Protein AF-A0A920T950-F1 (afdb_monomer)

Structure (mmCIF, N/CA/C/O backbone):
data_AF-A0A920T950-F1
#
_en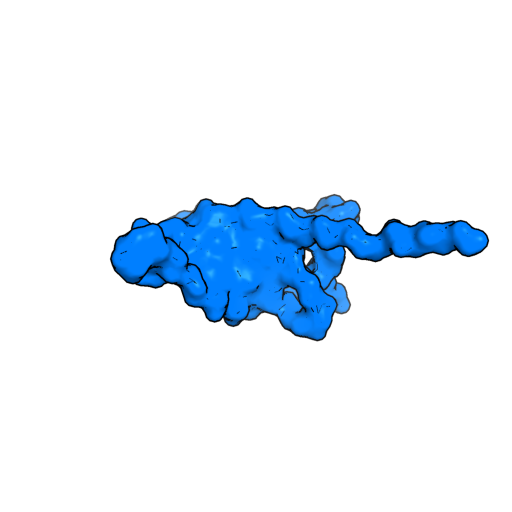try.id   AF-A0A920T950-F1
#
loop_
_atom_site.group_PDB
_atom_site.id
_atom_site.type_symbol
_atom_site.label_atom_id
_atom_site.label_alt_id
_atom_site.label_comp_id
_atom_site.label_asym_id
_atom_site.label_entity_id
_atom_site.label_seq_id
_atom_site.pdbx_PDB_ins_code
_atom_site.Cartn_x
_atom_site.Cartn_y
_atom_site.Cartn_z
_atom_site.occupancy
_atom_site.B_iso_or_equiv
_atom_site.auth_seq_id
_atom_site.auth_comp_id
_atom_site.auth_asym_id
_atom_site.auth_atom_id
_atom_site.pdbx_PDB_model_num
ATOM 1 N N . MET A 1 1 ? -1.998 33.970 -24.505 1.00 36.12 1 MET A N 1
ATOM 2 C CA . MET A 1 1 ? -1.771 33.306 -23.203 1.00 36.12 1 MET A CA 1
ATOM 3 C C . MET A 1 1 ? -2.446 31.945 -23.268 1.00 36.12 1 MET A C 1
ATOM 5 O O . MET A 1 1 ? -3.660 31.910 -23.395 1.00 36.12 1 MET A O 1
ATOM 9 N N . ALA A 1 2 ? -1.688 30.849 -23.302 1.00 39.00 2 ALA A N 1
ATOM 10 C CA . ALA A 1 2 ? -2.241 29.494 -23.290 1.00 39.00 2 ALA A CA 1
ATOM 11 C C . ALA A 1 2 ? -2.036 28.911 -21.887 1.00 39.00 2 ALA A C 1
ATOM 13 O O . ALA A 1 2 ? -0.910 28.892 -21.393 1.00 39.00 2 ALA A O 1
ATOM 14 N N . GLY A 1 3 ? -3.122 28.507 -21.227 1.00 38.97 3 GLY A N 1
ATOM 15 C CA . GLY A 1 3 ? -3.077 27.926 -19.887 1.00 38.97 3 GLY A CA 1
ATOM 16 C C . GLY A 1 3 ? -2.336 26.589 -19.888 1.00 38.97 3 GLY A C 1
ATOM 17 O O . GLY A 1 3 ? -2.634 25.700 -20.684 1.00 38.97 3 GLY A O 1
ATOM 18 N N . HIS A 1 4 ? -1.356 26.448 -19.000 1.00 44.50 4 HIS A N 1
ATOM 19 C CA . HIS A 1 4 ? -0.710 25.173 -18.716 1.00 44.50 4 HIS A CA 1
ATOM 20 C C . HIS A 1 4 ? -1.604 24.328 -17.803 1.00 44.50 4 HIS A C 1
ATOM 22 O O . HIS A 1 4 ? -1.715 24.598 -16.612 1.00 44.50 4 HIS A O 1
ATOM 28 N N . TRP A 1 5 ? -2.189 23.263 -18.349 1.00 44.66 5 TRP A N 1
ATOM 29 C CA . TRP A 1 5 ? -2.826 22.192 -17.580 1.00 44.66 5 TRP A CA 1
ATOM 30 C C . TRP A 1 5 ? -1.882 20.985 -17.566 1.00 44.66 5 TRP A C 1
ATOM 32 O O . TRP A 1 5 ? -1.917 20.160 -18.475 1.00 44.66 5 TRP A O 1
ATOM 42 N N . ARG A 1 6 ? -0.965 20.905 -16.591 1.00 52.62 6 ARG A N 1
ATOM 43 C CA . ARG A 1 6 ? 0.038 19.817 -16.534 1.00 52.62 6 ARG A CA 1
ATOM 44 C C . ARG A 1 6 ? 0.130 19.049 -15.218 1.00 52.62 6 ARG A C 1
ATOM 46 O O . ARG A 1 6 ? 1.104 18.338 -15.003 1.00 52.62 6 ARG A O 1
ATOM 53 N N . HIS A 1 7 ? -0.896 19.099 -14.376 1.00 49.88 7 HIS A N 1
ATOM 54 C CA . HIS A 1 7 ? -0.907 18.318 -13.139 1.00 49.88 7 HIS A CA 1
ATOM 55 C C . HIS A 1 7 ? -2.143 17.430 -13.070 1.00 49.88 7 HIS A C 1
ATOM 57 O O . HIS A 1 7 ? -3.131 17.764 -12.428 1.00 49.88 7 HIS A O 1
ATOM 63 N N . VAL A 1 8 ? -2.083 16.286 -13.753 1.00 56.06 8 VAL A N 1
ATOM 64 C CA . VAL A 1 8 ? -3.024 15.190 -13.509 1.00 56.06 8 VAL A CA 1
ATOM 65 C C . VAL A 1 8 ? -2.401 14.328 -12.416 1.00 56.06 8 VAL A C 1
ATOM 67 O O . VAL A 1 8 ? -1.488 13.547 -12.678 1.00 56.06 8 VAL A O 1
ATOM 70 N N . GLY A 1 9 ? -2.826 14.532 -11.170 1.00 60.78 9 GLY A N 1
ATOM 71 C CA . GLY A 1 9 ? -2.541 13.584 -10.099 1.00 60.78 9 GLY A CA 1
ATOM 72 C C . GLY A 1 9 ? -3.348 12.315 -10.350 1.00 60.78 9 GLY A C 1
ATOM 73 O O . GLY A 1 9 ? -4.543 12.389 -10.630 1.00 60.78 9 GLY A O 1
ATOM 74 N N . ARG A 1 10 ? -2.702 11.153 -10.295 1.00 71.19 10 ARG A N 1
ATOM 75 C CA . ARG A 1 10 ? -3.384 9.858 -10.264 1.00 71.19 10 ARG A CA 1
ATOM 76 C C . ARG A 1 10 ? -3.079 9.236 -8.919 1.00 71.19 10 ARG A C 1
ATOM 78 O O . ARG A 1 10 ? -1.919 9.210 -8.521 1.00 71.19 10 ARG A O 1
ATOM 85 N N . THR A 1 11 ? -4.118 8.760 -8.250 1.00 76.38 11 THR A N 1
ATOM 86 C CA . THR A 1 11 ? -3.998 7.977 -7.027 1.00 76.38 11 THR A CA 1
ATOM 87 C C . THR A 1 11 ? -4.938 6.793 -7.137 1.00 76.38 11 THR A C 1
ATOM 89 O O . THR A 1 11 ? -6.098 6.946 -7.516 1.00 76.38 11 THR A O 1
ATOM 92 N N . LYS A 1 12 ? -4.426 5.619 -6.807 1.00 82.88 12 LYS A N 1
ATOM 93 C CA . LYS A 1 12 ? -5.177 4.416 -6.535 1.00 82.88 12 LYS A CA 1
ATOM 94 C C . LYS A 1 12 ? -5.173 4.171 -5.036 1.00 82.88 12 LYS A C 1
ATOM 96 O O . LYS A 1 12 ? -4.131 4.247 -4.383 1.00 82.88 12 LYS A O 1
ATOM 101 N N . ILE A 1 13 ? -6.362 3.862 -4.544 1.00 87.50 13 ILE A N 1
ATOM 102 C CA . ILE A 1 13 ? -6.631 3.472 -3.171 1.00 87.50 13 ILE A CA 1
ATOM 103 C C . ILE A 1 13 ? -6.907 1.971 -3.176 1.00 87.50 13 ILE A C 1
ATOM 105 O O . ILE A 1 13 ? -7.701 1.501 -3.991 1.00 87.50 13 ILE A O 1
ATOM 109 N N . VAL A 1 14 ? -6.254 1.240 -2.280 1.00 90.8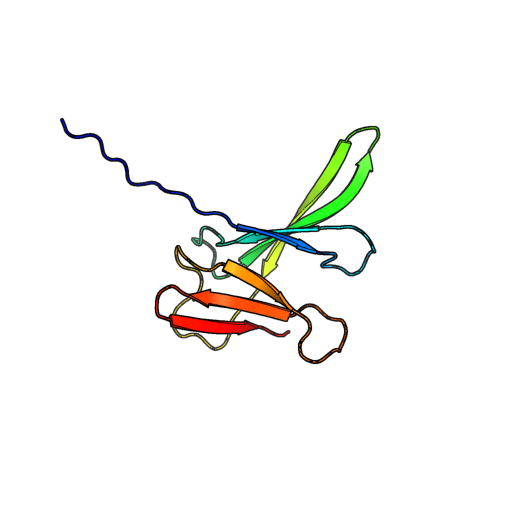8 14 VAL A N 1
ATOM 110 C CA . VAL A 1 14 ? -6.574 -0.156 -1.967 1.00 90.88 14 VAL A CA 1
ATOM 111 C C . VAL A 1 14 ? -6.905 -0.256 -0.486 1.00 90.88 14 VAL A C 1
ATOM 113 O O . VAL A 1 14 ? -6.325 0.464 0.323 1.00 90.88 14 VAL A O 1
ATOM 116 N N . VAL A 1 15 ? -7.862 -1.117 -0.154 1.00 93.62 15 VAL A N 1
ATOM 117 C CA . VAL A 1 15 ? -8.291 -1.382 1.219 1.00 93.62 15 VAL A CA 1
ATOM 118 C C . VAL A 1 15 ? -7.973 -2.837 1.538 1.00 93.62 15 VAL A C 1
ATOM 120 O O . VAL A 1 15 ? -8.451 -3.729 0.839 1.00 93.62 15 VAL A O 1
ATOM 123 N N . CYS A 1 16 ? -7.161 -3.067 2.564 1.00 92.31 16 CYS A N 1
ATOM 124 C CA . CYS A 1 16 ? -6.780 -4.393 3.055 1.00 92.31 16 CYS A CA 1
ATOM 125 C C . CYS A 1 16 ? -6.409 -4.299 4.538 1.00 92.31 16 CYS A C 1
ATOM 127 O O . CYS A 1 16 ? -6.073 -3.220 5.006 1.00 92.31 16 CYS A O 1
ATOM 129 N N . ASP A 1 17 ? -6.461 -5.406 5.269 1.00 93.75 17 ASP A N 1
ATOM 130 C CA . ASP A 1 17 ? -5.981 -5.493 6.656 1.00 93.75 17 ASP A CA 1
ATOM 131 C C . ASP A 1 17 ? -4.463 -5.714 6.645 1.00 93.75 17 ASP A C 1
ATOM 133 O O . ASP A 1 17 ? -4.011 -6.856 6.631 1.00 93.75 17 ASP A O 1
ATOM 137 N N . TRP A 1 18 ? -3.684 -4.636 6.486 1.00 90.00 18 TRP A N 1
ATOM 138 C CA . TRP A 1 18 ? -2.259 -4.711 6.141 1.00 90.00 18 TRP A CA 1
ATOM 139 C C . TRP A 1 18 ? -1.393 -5.199 7.302 1.00 90.00 18 TRP A C 1
ATOM 141 O O . TRP A 1 18 ? -0.368 -5.840 7.080 1.00 90.00 18 TRP A O 1
ATOM 151 N N . ASP A 1 19 ? -1.752 -4.864 8.536 1.00 91.25 19 ASP A N 1
ATOM 152 C CA . ASP A 1 19 ? -1.016 -5.310 9.720 1.00 91.25 19 ASP A CA 1
ATOM 153 C C . ASP A 1 19 ? -1.635 -6.538 10.406 1.00 91.25 19 ASP A C 1
ATOM 155 O O . ASP A 1 19 ? -1.107 -6.989 11.426 1.00 91.25 19 ASP A O 1
ATOM 159 N N . HIS A 1 20 ? -2.667 -7.130 9.794 1.00 93.25 20 HIS A N 1
ATOM 160 C CA . HIS A 1 20 ? -3.386 -8.310 10.279 1.00 93.25 20 HIS A CA 1
ATOM 161 C C . HIS A 1 20 ? -4.004 -8.107 11.669 1.00 93.25 20 HIS A C 1
ATOM 163 O O . HIS A 1 20 ? -4.100 -9.049 12.465 1.00 93.25 20 HIS A O 1
ATOM 169 N N . ASP A 1 21 ? -4.419 -6.880 11.983 1.00 94.62 21 ASP A N 1
ATOM 170 C CA . ASP A 1 21 ? -5.056 -6.545 13.254 1.00 94.62 21 ASP A CA 1
ATOM 171 C C . ASP A 1 21 ? -6.591 -6.704 13.229 1.00 94.62 21 ASP A C 1
ATOM 173 O O . ASP A 1 21 ? -7.267 -6.511 14.249 1.00 94.62 21 ASP A O 1
ATOM 177 N N . GLY A 1 22 ? -7.144 -7.111 12.082 1.00 95.56 22 GLY A N 1
ATOM 178 C CA . GLY A 1 22 ? -8.571 -7.305 11.854 1.00 95.56 22 GLY A CA 1
ATOM 179 C C . GLY A 1 22 ? -9.305 -6.036 11.419 1.00 95.56 22 GLY A C 1
ATOM 180 O O . GLY A 1 22 ? -10.537 -6.060 11.298 1.00 95.56 22 GLY A O 1
ATOM 181 N N . ARG A 1 23 ? -8.601 -4.920 11.194 1.00 95.75 23 ARG A N 1
ATOM 182 C CA . ARG A 1 23 ? -9.176 -3.653 10.729 1.00 95.75 23 ARG A CA 1
ATOM 183 C C . ARG A 1 23 ? -8.733 -3.355 9.304 1.00 95.75 23 ARG A C 1
ATOM 185 O O . ARG A 1 23 ? -7.628 -3.629 8.875 1.00 95.75 23 ARG A O 1
ATOM 192 N N . ALA A 1 24 ? -9.642 -2.765 8.534 1.00 95.25 24 ALA A N 1
ATOM 193 C CA . ALA A 1 24 ? -9.355 -2.403 7.154 1.00 95.25 24 ALA A CA 1
ATOM 194 C C . ALA A 1 24 ? -8.491 -1.133 7.094 1.00 95.25 24 ALA A C 1
ATOM 196 O O . ALA A 1 24 ? -8.977 -0.054 7.448 1.00 95.25 24 ALA A O 1
ATOM 197 N N . ASP A 1 25 ? -7.262 -1.263 6.602 1.00 94.12 25 ASP A N 1
ATOM 198 C CA . ASP A 1 25 ? -6.319 -0.175 6.341 1.00 94.12 25 ASP A CA 1
ATOM 199 C C . ASP A 1 25 ? -6.460 0.377 4.923 1.00 94.12 25 ASP A C 1
ATOM 201 O O . ASP A 1 25 ? -7.179 -0.163 4.078 1.00 94.12 25 ASP A O 1
ATOM 205 N N . VAL A 1 26 ? -5.754 1.475 4.644 1.00 91.69 26 VAL A N 1
ATOM 206 C CA . VAL A 1 26 ? -5.750 2.112 3.324 1.00 91.69 26 VAL A CA 1
ATOM 207 C C . VAL A 1 26 ? -4.337 2.248 2.767 1.00 91.69 26 VAL A C 1
ATOM 209 O O . VAL A 1 26 ? -3.461 2.855 3.378 1.00 91.69 26 VAL A O 1
ATOM 212 N N . LEU A 1 27 ? -4.147 1.761 1.544 1.00 87.75 27 LEU A N 1
ATOM 213 C CA . LEU A 1 27 ? -2.925 1.873 0.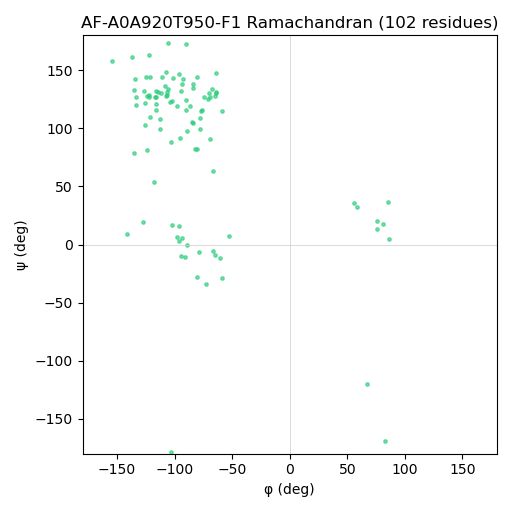761 1.00 87.75 27 LEU A CA 1
ATOM 214 C C . LEU A 1 27 ? -3.098 2.869 -0.395 1.00 87.75 27 LEU A C 1
ATOM 216 O O . LEU A 1 27 ? -4.015 2.724 -1.201 1.00 87.75 27 LEU A O 1
ATOM 220 N N . CYS A 1 28 ? -2.194 3.846 -0.529 1.00 83.12 28 CYS A N 1
ATOM 221 C CA . CYS A 1 28 ? -2.300 4.920 -1.532 1.00 83.12 28 CYS A CA 1
ATOM 222 C C . CYS A 1 28 ? -1.103 4.972 -2.494 1.00 83.12 28 CYS A C 1
ATOM 224 O O . CYS A 1 28 ? -0.006 5.376 -2.107 1.00 83.12 28 CYS A O 1
ATOM 226 N N . SER A 1 29 ? -1.298 4.602 -3.762 1.00 78.25 29 SER A N 1
ATOM 227 C CA . SER A 1 29 ? -0.264 4.575 -4.821 1.00 78.25 29 SER A CA 1
ATOM 228 C C . SER A 1 29 ? -0.644 5.462 -6.021 1.00 78.25 29 SER A C 1
ATOM 230 O O . SER A 1 29 ? -1.809 5.818 -6.138 1.00 78.25 29 SER A O 1
ATOM 232 N N . PRO A 1 30 ? 0.273 5.845 -6.926 1.00 67.06 30 PRO A N 1
ATOM 233 C CA . PRO A 1 30 ? 1.713 5.855 -6.731 1.00 67.06 30 PRO A CA 1
ATOM 234 C C . PRO A 1 30 ? 2.098 6.851 -5.626 1.00 67.06 30 PRO A C 1
ATOM 236 O O . PRO A 1 30 ? 1.467 7.904 -5.486 1.00 67.06 30 PRO A O 1
ATOM 239 N N . PRO A 1 31 ? 3.163 6.581 -4.860 1.00 60.69 31 PRO A N 1
ATOM 240 C CA . PRO A 1 31 ? 3.765 7.617 -4.043 1.00 60.69 31 PRO A CA 1
ATOM 241 C C . PRO A 1 31 ? 4.327 8.695 -4.975 1.00 60.69 31 PRO A C 1
ATOM 243 O O . PRO A 1 31 ? 5.048 8.397 -5.929 1.00 60.69 31 PRO A O 1
ATOM 246 N N . ILE A 1 32 ? 4.005 9.965 -4.721 1.00 53.03 32 ILE A N 1
ATOM 247 C CA . ILE A 1 32 ? 4.624 11.084 -5.441 1.00 53.03 32 ILE A CA 1
ATOM 248 C C . ILE A 1 32 ? 6.092 11.144 -4.992 1.00 53.03 32 ILE A C 1
ATOM 250 O O . ILE A 1 32 ? 6.438 11.741 -3.972 1.00 53.03 32 ILE A O 1
ATOM 254 N N . ALA A 1 33 ? 6.962 10.439 -5.712 1.00 49.31 33 ALA A N 1
ATOM 255 C CA . ALA A 1 33 ? 8.339 10.224 -5.310 1.00 49.31 33 ALA A CA 1
ATOM 256 C C . ALA A 1 33 ? 9.206 11.464 -5.582 1.00 49.31 33 ALA A C 1
ATOM 258 O O . ALA A 1 33 ? 9.735 11.660 -6.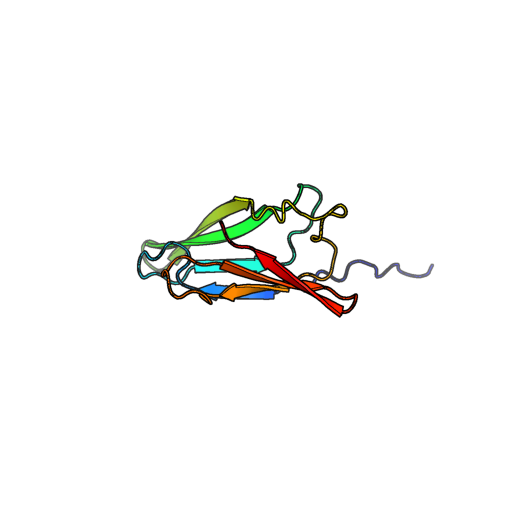672 1.00 49.31 33 ALA A O 1
ATOM 259 N N . LYS A 1 34 ? 9.436 12.258 -4.533 1.00 50.47 34 LYS A N 1
ATOM 260 C CA . LYS A 1 34 ? 10.798 12.745 -4.246 1.00 50.47 34 LYS A CA 1
ATOM 261 C C . LYS A 1 34 ? 11.566 11.808 -3.295 1.00 50.47 34 LYS A C 1
ATOM 263 O O . LYS A 1 34 ? 12.775 11.944 -3.174 1.00 50.47 34 LYS A O 1
ATOM 268 N N . ASN A 1 35 ? 10.897 10.825 -2.673 1.00 47.69 35 ASN A N 1
ATOM 269 C CA . ASN A 1 35 ? 11.409 10.104 -1.498 1.00 47.69 35 ASN A CA 1
ATOM 270 C C . ASN A 1 35 ? 11.616 8.588 -1.715 1.00 47.69 35 ASN A C 1
ATOM 272 O O . ASN A 1 35 ? 11.105 7.781 -0.944 1.00 47.69 35 ASN A O 1
ATOM 276 N N . GLY A 1 36 ? 12.359 8.179 -2.747 1.00 54.91 36 GLY A N 1
ATOM 277 C CA . GLY A 1 36 ? 13.104 6.904 -2.721 1.00 54.91 36 GLY A CA 1
ATOM 278 C C . GLY A 1 36 ? 12.335 5.596 -2.446 1.00 54.91 36 GLY A C 1
ATOM 279 O O . GLY A 1 36 ? 12.888 4.721 -1.788 1.00 54.91 36 GLY A O 1
ATOM 280 N N . GLY A 1 37 ? 11.094 5.447 -2.926 1.00 59.31 37 GLY A N 1
ATOM 281 C CA . GLY A 1 37 ? 10.368 4.166 -2.880 1.00 59.31 37 GLY A CA 1
ATOM 282 C C . GLY A 1 37 ? 9.610 3.849 -1.592 1.00 59.31 37 GLY A C 1
ATOM 283 O O . GLY A 1 37 ? 9.557 2.706 -1.155 1.00 59.31 37 GLY A O 1
ATOM 284 N N . HIS A 1 38 ? 9.014 4.857 -0.963 1.00 65.25 38 HIS A N 1
ATOM 285 C CA . HIS A 1 38 ? 8.065 4.631 0.129 1.00 65.25 38 HIS A CA 1
ATOM 286 C C . HIS A 1 38 ? 6.649 4.561 -0.406 1.00 65.25 38 HIS A C 1
ATOM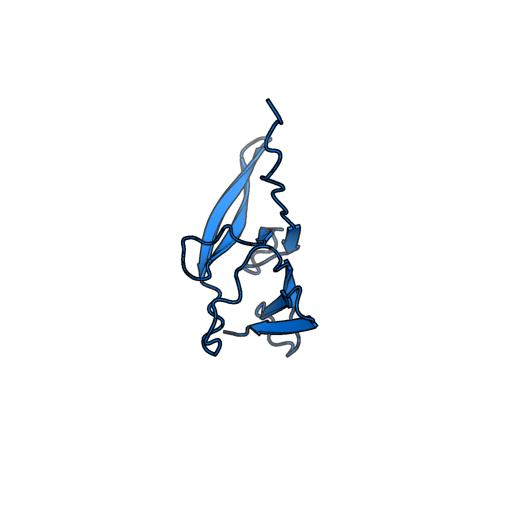 288 O O . HIS A 1 38 ? 6.289 5.347 -1.273 1.00 65.25 38 HIS A O 1
ATOM 294 N N . GLN A 1 39 ? 5.845 3.684 0.171 1.00 74.50 39 GLN A N 1
ATOM 295 C CA . GLN A 1 39 ? 4.427 3.555 -0.091 1.00 74.50 39 GLN A CA 1
ATOM 296 C C . GLN A 1 39 ? 3.661 4.085 1.132 1.00 74.50 39 GLN A C 1
ATOM 298 O O . GLN A 1 39 ? 4.053 3.840 2.277 1.00 74.50 39 GLN A O 1
ATOM 303 N N . PHE A 1 40 ? 2.601 4.865 0.900 1.00 76.25 40 PHE A N 1
ATOM 304 C CA . PHE A 1 40 ? 1.800 5.423 1.989 1.00 76.25 40 PHE A CA 1
ATOM 305 C C . PHE A 1 40 ? 0.718 4.437 2.405 1.00 76.25 40 PHE A C 1
ATOM 307 O O . PHE A 1 40 ? -0.158 4.105 1.602 1.00 76.25 40 PHE A O 1
ATOM 314 N N . PHE A 1 41 ? 0.787 4.028 3.664 1.00 83.25 41 PHE A N 1
ATOM 315 C CA . PHE A 1 41 ? -0.226 3.254 4.358 1.00 83.25 41 PHE A CA 1
ATOM 316 C C . PHE A 1 41 ? -0.928 4.155 5.364 1.00 83.25 41 PHE A C 1
ATOM 318 O O . PHE A 1 41 ? -0.338 5.079 5.923 1.00 83.25 41 PHE A O 1
ATOM 325 N N . PHE A 1 42 ? -2.196 3.888 5.602 1.00 90.56 42 PHE A N 1
ATOM 326 C CA . PHE A 1 42 ? -2.972 4.520 6.646 1.00 90.56 42 PHE A CA 1
ATOM 327 C C . PHE A 1 42 ? -3.560 3.401 7.494 1.00 90.56 42 PHE A C 1
ATOM 329 O O . PHE A 1 42 ? -4.513 2.753 7.068 1.00 90.56 42 PHE A O 1
ATOM 336 N N . GLY A 1 43 ? -2.953 3.178 8.659 1.00 93.75 43 GLY A N 1
ATOM 337 C CA . GLY A 1 43 ? -3.368 2.147 9.603 1.00 93.75 43 GLY A CA 1
ATOM 338 C C . GLY A 1 43 ? -4.638 2.565 10.334 1.00 93.75 43 GLY A C 1
ATOM 339 O O . GLY A 1 43 ? -4.695 3.657 10.918 1.00 93.75 43 GLY A O 1
ATOM 340 N N . ASN A 1 44 ? -5.654 1.721 10.318 1.00 95.81 44 ASN A N 1
ATOM 341 C CA . ASN A 1 44 ? -6.940 1.966 10.937 1.00 95.81 44 ASN A CA 1
ATOM 342 C C . ASN A 1 44 ? -6.852 1.791 12.454 1.00 95.81 44 ASN A C 1
ATOM 344 O O . ASN A 1 44 ? -6.618 0.714 12.980 1.00 95.81 44 ASN A O 1
ATOM 348 N N . GLN A 1 45 ? -7.064 2.877 13.191 1.00 96.31 45 GLN A N 1
ATOM 349 C CA . GLN A 1 45 ? -6.996 2.885 14.654 1.00 96.31 45 GLN A CA 1
ATOM 350 C C . GLN A 1 45 ? -8.369 2.664 15.309 1.00 96.31 45 GLN A C 1
ATOM 352 O O . GLN A 1 45 ? -8.491 2.724 16.532 1.00 96.31 45 GLN A O 1
ATOM 357 N N . GLY A 1 46 ? -9.404 2.379 14.516 1.00 95.69 46 GLY A N 1
ATOM 358 C CA . GLY A 1 46 ? -10.787 2.244 14.954 1.00 95.69 46 GLY A CA 1
ATOM 359 C C . GLY A 1 46 ? -11.524 3.581 15.075 1.00 95.69 46 GLY A C 1
ATOM 360 O O . GLY A 1 46 ? -11.066 4.633 14.618 1.00 95.69 46 GLY A O 1
ATOM 361 N N . LEU A 1 47 ? -12.710 3.524 15.685 1.00 96.31 47 LEU A N 1
ATOM 362 C CA . LEU A 1 47 ? -13.535 4.700 15.945 1.00 96.31 47 LEU A CA 1
ATOM 363 C C . LEU A 1 47 ? -13.110 5.397 17.240 1.00 96.31 47 LEU A C 1
ATOM 365 O O . LEU A 1 47 ? -12.967 4.763 18.285 1.00 96.31 47 LEU A O 1
ATOM 369 N N . GLN A 1 48 ? -12.996 6.721 17.188 1.00 96.19 48 GLN A N 1
ATOM 370 C CA . GLN A 1 48 ? -12.980 7.583 18.367 1.00 96.19 48 GLN A CA 1
ATOM 371 C C . GLN A 1 48 ? -14.255 8.426 18.352 1.00 96.19 48 GLN A C 1
ATOM 373 O O . GLN A 1 48 ? -14.364 9.405 17.613 1.00 96.19 48 GLN A O 1
ATOM 378 N N . GLY A 1 49 ? -15.251 7.998 19.132 1.00 95.12 49 GLY A N 1
ATOM 379 C CA . GLY A 1 49 ? -16.612 8.517 19.013 1.00 95.12 49 GLY A CA 1
ATOM 380 C C . GLY A 1 49 ? -17.238 8.096 17.682 1.00 95.12 49 GLY A C 1
ATOM 381 O O . GLY A 1 49 ? -17.354 6.907 17.402 1.00 95.12 49 GLY A O 1
ATOM 382 N N . ASP A 1 50 ? -17.621 9.072 16.862 1.00 95.88 50 ASP A N 1
ATOM 383 C CA . ASP A 1 50 ? -18.241 8.892 15.544 1.00 95.88 50 ASP A CA 1
ATOM 384 C C . ASP A 1 50 ? -17.243 8.969 14.373 1.00 95.88 50 ASP A C 1
ATOM 386 O O . ASP A 1 50 ? -17.639 8.894 13.210 1.00 95.88 50 ASP A O 1
ATOM 390 N N . LYS A 1 51 ? -15.943 9.118 14.658 1.00 95.81 51 LYS A N 1
ATOM 391 C CA . LYS A 1 51 ? -14.908 9.329 13.638 1.00 95.81 51 LYS A CA 1
ATOM 392 C C . LYS A 1 51 ? -13.967 8.143 13.529 1.00 95.81 51 LYS A C 1
ATOM 394 O O . LYS A 1 51 ? -13.387 7.716 14.523 1.00 95.81 51 LYS A O 1
ATOM 399 N N . LEU A 1 52 ? -13.757 7.677 12.299 1.00 94.56 52 LEU A N 1
ATOM 400 C CA . LEU A 1 52 ? -12.688 6.740 11.965 1.00 94.56 52 LEU A CA 1
ATOM 401 C C . LEU A 1 52 ? -11.337 7.452 12.043 1.00 94.56 52 LEU A C 1
ATOM 403 O O . LEU A 1 52 ? -11.135 8.478 11.389 1.00 94.56 52 LEU A O 1
ATOM 407 N N . VAL A 1 53 ? -10.418 6.906 12.834 1.00 96.88 53 VAL A N 1
ATOM 408 C CA . VAL A 1 53 ? -9.067 7.447 12.982 1.00 96.88 53 VAL A CA 1
ATOM 409 C C . VAL A 1 53 ? -8.096 6.614 12.163 1.00 96.88 53 VAL A C 1
ATOM 411 O O . VAL A 1 53 ? -7.969 5.413 12.364 1.00 96.88 53 VAL A O 1
ATOM 414 N N . MET A 1 54 ? -7.383 7.280 11.257 1.00 94.81 54 MET A N 1
ATOM 415 C CA . MET A 1 54 ? -6.382 6.669 10.389 1.00 94.81 54 MET A CA 1
ATOM 416 C C . MET A 1 54 ? -5.011 7.261 10.712 1.00 94.81 54 MET A C 1
ATOM 418 O O . MET A 1 54 ? -4.842 8.484 10.707 1.00 94.81 54 MET A O 1
ATOM 422 N N . LYS A 1 55 ? -4.025 6.411 10.987 1.00 92.19 55 LYS A N 1
ATOM 423 C CA . LYS A 1 55 ? -2.652 6.824 11.280 1.00 92.19 55 LYS A CA 1
ATOM 424 C C . LYS A 1 55 ? -1.797 6.698 10.015 1.00 92.19 55 LYS A C 1
ATOM 426 O O . LYS A 1 55 ? -1.668 5.590 9.503 1.00 92.19 55 LYS A O 1
ATOM 431 N N . PRO A 1 56 ? -1.199 7.785 9.497 1.00 87.50 56 PRO A N 1
ATOM 432 C CA . PRO A 1 56 ? -0.316 7.691 8.342 1.00 87.50 56 PRO A CA 1
ATOM 433 C C . PRO A 1 56 ? 0.981 6.968 8.717 1.00 87.50 56 PRO A C 1
ATOM 435 O O . PRO A 1 56 ? 1.682 7.363 9.650 1.00 87.50 56 PRO A O 1
ATOM 438 N N . GLU A 1 57 ? 1.323 5.940 7.952 1.00 81.50 57 GLU A N 1
ATOM 439 C CA . GLU A 1 57 ? 2.558 5.178 8.063 1.00 81.50 57 GLU A CA 1
ATOM 440 C C . GLU A 1 57 ? 3.267 5.153 6.707 1.00 81.50 57 GLU A C 1
ATOM 442 O O . GLU A 1 57 ? 2.727 4.710 5.693 1.00 81.50 57 GLU A O 1
ATOM 447 N N . ALA A 1 58 ? 4.508 5.636 6.667 1.00 73.56 58 ALA A N 1
ATOM 448 C CA . ALA A 1 58 ? 5.359 5.446 5.502 1.00 73.56 58 ALA A CA 1
ATOM 449 C C . ALA A 1 58 ? 6.030 4.076 5.633 1.00 73.56 58 ALA A C 1
ATOM 451 O O . ALA A 1 58 ? 6.951 3.919 6.437 1.00 73.56 58 ALA A O 1
ATOM 452 N N . LYS A 1 59 ? 5.584 3.086 4.857 1.00 71.56 59 LYS A N 1
ATOM 453 C CA . LYS A 1 59 ? 6.305 1.814 4.759 1.00 71.56 59 LYS A CA 1
ATOM 454 C C . LYS A 1 59 ? 7.235 1.881 3.561 1.00 71.56 59 LYS A C 1
ATOM 456 O O . LYS A 1 59 ? 6.860 2.313 2.467 1.00 71.56 59 LYS A O 1
ATOM 461 N N . ARG A 1 60 ? 8.483 1.489 3.778 1.00 66.19 60 ARG A N 1
ATOM 462 C CA . ARG A 1 60 ? 9.478 1.450 2.717 1.00 66.19 60 ARG A CA 1
ATOM 463 C C . ARG A 1 60 ? 9.322 0.129 1.970 1.00 66.19 60 ARG A C 1
ATOM 465 O O . ARG A 1 60 ? 9.728 -0.905 2.479 1.00 66.19 60 ARG A O 1
ATOM 472 N N . ILE A 1 61 ? 8.734 0.184 0.780 1.00 66.81 61 ILE A N 1
ATOM 473 C CA . ILE A 1 61 ? 8.677 -0.955 -0.136 1.00 66.81 61 ILE A CA 1
ATOM 474 C C . ILE A 1 61 ? 9.853 -0.775 -1.083 1.00 66.81 61 ILE A C 1
ATOM 476 O O . ILE A 1 61 ? 9.761 -0.043 -2.066 1.00 66.81 61 ILE A O 1
ATOM 480 N N . ILE A 1 62 ? 10.999 -1.364 -0.747 1.00 58.78 62 ILE A N 1
ATOM 481 C CA . ILE A 1 62 ? 12.169 -1.274 -1.617 1.00 58.78 62 ILE A CA 1
ATOM 482 C C . ILE A 1 62 ? 12.138 -2.447 -2.576 1.00 58.78 62 ILE A C 1
ATOM 484 O O . ILE A 1 62 ? 12.280 -3.598 -2.182 1.00 58.78 62 ILE A O 1
ATOM 488 N N . LEU A 1 63 ? 11.997 -2.151 -3.861 1.00 58.22 63 LEU A N 1
ATOM 489 C CA . LEU A 1 63 ? 12.361 -3.099 -4.900 1.00 58.22 63 LEU A CA 1
ATOM 490 C C . LEU A 1 63 ? 13.886 -3.001 -5.070 1.00 58.22 63 LEU A C 1
ATOM 492 O O . LEU A 1 63 ? 14.373 -2.258 -5.920 1.00 58.22 63 LEU A O 1
ATOM 496 N N . ASP A 1 64 ? 14.630 -3.698 -4.204 1.00 44.28 64 ASP A N 1
ATOM 497 C CA . ASP A 1 64 ? 16.102 -3.628 -4.083 1.00 44.28 64 ASP A CA 1
ATOM 498 C C . ASP A 1 64 ? 16.861 -4.033 -5.365 1.00 44.28 64 ASP A C 1
ATOM 500 O O . ASP A 1 64 ? 18.050 -3.756 -5.508 1.00 44.28 64 ASP A O 1
ATOM 504 N N . ASN A 1 65 ? 16.167 -4.621 -6.344 1.00 49.25 65 ASN A N 1
ATOM 505 C CA . ASN A 1 65 ? 16.749 -5.148 -7.580 1.00 49.25 65 ASN A CA 1
ATOM 506 C C . ASN A 1 65 ? 16.555 -4.241 -8.810 1.00 49.25 65 ASN A C 1
ATOM 508 O O . ASN A 1 65 ? 16.691 -4.708 -9.942 1.00 49.25 65 ASN A O 1
ATOM 512 N N . LEU A 1 66 ? 16.204 -2.961 -8.637 1.00 51.78 66 LEU A N 1
ATOM 513 C CA . LEU A 1 66 ? 15.909 -2.074 -9.766 1.00 51.78 66 LEU A CA 1
ATOM 514 C C . LEU A 1 66 ? 16.894 -0.905 -9.874 1.00 51.78 66 LEU A C 1
ATOM 516 O O . LEU A 1 66 ? 16.909 0.009 -9.056 1.00 51.78 66 LEU A O 1
ATOM 520 N N . ASN A 1 67 ? 17.656 -0.887 -10.974 1.00 46.84 67 ASN A N 1
ATOM 521 C CA . ASN A 1 67 ? 18.552 0.217 -11.361 1.00 46.84 67 ASN A CA 1
ATOM 522 C C . ASN A 1 67 ? 17.816 1.534 -11.684 1.00 46.84 67 ASN A C 1
ATOM 524 O O . ASN A 1 67 ? 18.448 2.571 -11.874 1.00 46.84 67 ASN A O 1
ATOM 528 N N . PHE A 1 68 ? 16.486 1.502 -11.757 1.00 51.38 68 PHE A N 1
ATOM 529 C CA . PHE A 1 68 ? 15.629 2.674 -11.878 1.00 51.38 68 PHE A CA 1
ATOM 530 C C . PHE A 1 68 ? 14.594 2.602 -10.761 1.00 51.38 68 PHE A C 1
ATOM 532 O O . PHE A 1 68 ? 13.992 1.540 -10.611 1.00 51.38 68 PHE A O 1
ATOM 539 N N . PRO A 1 69 ? 14.345 3.682 -9.995 1.00 51.94 69 PRO A N 1
ATOM 540 C CA . PRO A 1 69 ? 13.284 3.657 -9.005 1.00 51.94 69 PRO A CA 1
ATOM 541 C C . PRO A 1 69 ? 11.981 3.361 -9.758 1.00 51.94 69 PRO A C 1
ATOM 543 O O . PRO A 1 69 ? 11.574 4.179 -10.588 1.00 51.94 69 PRO A O 1
ATOM 546 N N . PRO A 1 70 ? 11.331 2.208 -9.519 1.00 51.56 70 PRO A N 1
ATOM 547 C CA . PRO A 1 70 ? 10.121 1.845 -10.249 1.00 51.56 70 PRO A CA 1
ATOM 548 C C . PRO A 1 70 ? 9.050 2.908 -10.040 1.00 51.56 70 PRO A C 1
ATOM 550 O O . PRO A 1 70 ? 8.285 3.172 -10.953 1.00 51.56 70 PRO A O 1
ATOM 553 N N . PHE A 1 71 ? 9.076 3.590 -8.890 1.00 55.47 71 PHE A N 1
ATOM 5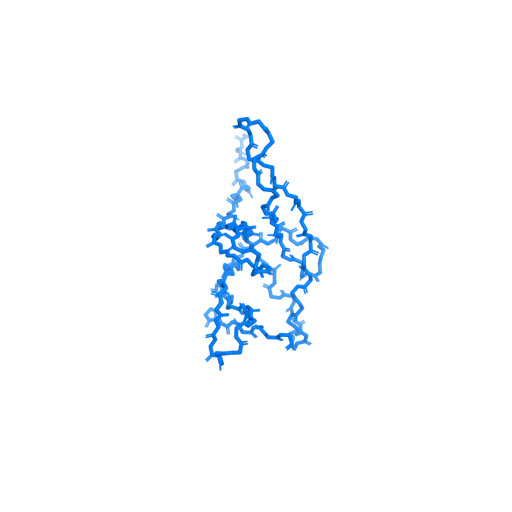54 C CA . PHE A 1 71 ? 8.160 4.614 -8.391 1.00 55.47 71 PHE A CA 1
ATOM 555 C C . PHE A 1 71 ? 8.173 5.930 -9.188 1.00 55.47 71 PHE A C 1
ATOM 557 O O . PHE A 1 71 ? 8.500 6.999 -8.676 1.00 55.47 71 PHE A O 1
ATOM 564 N N . THR A 1 72 ? 7.792 5.859 -10.457 1.00 56.12 72 THR A N 1
ATOM 565 C CA . THR A 1 72 ? 7.407 7.010 -11.279 1.00 56.12 72 THR A CA 1
ATOM 566 C C . THR A 1 72 ? 5.877 7.071 -11.422 1.00 56.12 72 THR A C 1
ATOM 568 O O . THR A 1 72 ? 5.161 6.269 -10.821 1.00 56.12 72 THR A O 1
ATOM 571 N N . HIS A 1 73 ? 5.370 8.057 -12.167 1.00 57.09 73 HIS A N 1
ATOM 572 C CA . HIS A 1 73 ? 3.982 8.549 -12.249 1.00 57.09 73 HIS A CA 1
ATOM 573 C C . HIS A 1 73 ? 2.835 7.535 -12.525 1.00 57.09 73 HIS A C 1
ATOM 575 O O . HIS A 1 73 ? 1.698 7.971 -12.709 1.00 57.09 73 HIS A O 1
ATOM 581 N N . TYR A 1 74 ? 3.073 6.217 -12.539 1.00 59.81 74 TYR A N 1
ATOM 582 C CA . TYR A 1 74 ? 2.120 5.226 -13.059 1.00 59.81 74 TYR A CA 1
ATOM 583 C C . TYR A 1 74 ? 2.018 3.900 -12.292 1.00 59.81 74 TYR A C 1
ATOM 585 O O . TYR A 1 74 ? 1.336 2.998 -12.770 1.00 59.81 74 TYR A O 1
ATOM 593 N N . ASN A 1 75 ? 2.639 3.763 -11.117 1.00 67.38 75 ASN A N 1
ATOM 594 C CA . ASN A 1 75 ? 2.641 2.474 -10.416 1.00 67.38 75 ASN A CA 1
ATOM 595 C C . ASN A 1 75 ? 1.458 2.318 -9.473 1.00 67.38 75 ASN A C 1
ATOM 597 O O . ASN A 1 75 ? 1.250 3.135 -8.577 1.00 67.38 75 ASN A O 1
ATOM 601 N N . MET A 1 76 ? 0.714 1.242 -9.687 1.00 76.25 76 MET A N 1
ATOM 602 C CA . MET A 1 76 ? -0.487 0.892 -8.943 1.00 76.25 76 MET A CA 1
ATOM 603 C C . MET A 1 76 ? -0.184 -0.369 -8.138 1.00 76.25 76 MET A C 1
ATOM 605 O O . MET A 1 76 ? -0.034 -1.437 -8.728 1.00 76.25 76 MET A O 1
ATOM 609 N N . CYS A 1 77 ? -0.048 -0.225 -6.820 1.00 81.38 77 CYS A N 1
ATOM 610 C CA . CYS A 1 77 ? 0.307 -1.328 -5.925 1.00 81.38 77 CYS A CA 1
ATOM 611 C C . CYS A 1 77 ? -0.940 -2.135 -5.539 1.00 81.38 77 CYS A C 1
ATOM 613 O O . CYS A 1 77 ? -1.980 -1.535 -5.252 1.00 81.38 77 CYS A O 1
ATOM 615 N N . GLU A 1 78 ? -0.831 -3.461 -5.520 1.00 88.25 78 GLU A N 1
ATOM 616 C CA . GLU A 1 78 ? -1.828 -4.412 -5.017 1.00 88.25 78 GLU A CA 1
ATOM 617 C C . GLU A 1 78 ? -1.192 -5.273 -3.917 1.00 88.25 78 GLU A C 1
ATOM 619 O O . GLU A 1 78 ? -0.127 -5.840 -4.174 1.00 88.25 78 GLU A O 1
ATOM 624 N N . PRO A 1 79 ? -1.811 -5.394 -2.730 1.00 90.44 79 PRO A N 1
ATOM 625 C CA . PRO A 1 79 ? -1.426 -6.403 -1.756 1.00 90.44 79 PRO A CA 1
ATOM 626 C C . PRO A 1 79 ? -1.777 -7.792 -2.302 1.00 90.44 79 PRO A C 1
ATOM 628 O O . PRO A 1 79 ? -2.873 -7.997 -2.831 1.00 90.44 79 PRO A O 1
ATOM 631 N N . VAL A 1 80 ? -0.848 -8.735 -2.191 1.00 92.75 80 VAL A N 1
ATOM 632 C CA . VAL A 1 80 ? -1.054 -10.147 -2.543 1.00 92.75 80 VAL A CA 1
ATOM 633 C C . VAL A 1 80 ? -0.431 -11.045 -1.481 1.00 92.75 80 VAL A C 1
ATOM 635 O O . VAL A 1 80 ? 0.398 -10.589 -0.704 1.00 92.75 80 VAL A O 1
ATOM 638 N N . ASP A 1 81 ? -0.854 -12.302 -1.447 1.00 94.44 81 ASP A N 1
ATOM 639 C CA . ASP A 1 81 ? -0.256 -13.366 -0.635 1.00 94.44 81 ASP A CA 1
ATOM 640 C C . ASP A 1 81 ? -0.139 -14.598 -1.543 1.00 94.44 81 ASP A C 1
ATOM 642 O O . ASP A 1 81 ? -1.038 -15.438 -1.625 1.00 94.44 81 ASP A O 1
ATOM 646 N N . PHE A 1 82 ? 0.881 -14.598 -2.402 1.00 95.19 82 PHE A N 1
ATOM 647 C CA . PHE A 1 82 ? 1.073 -15.626 -3.423 1.00 95.19 82 PHE A CA 1
ATOM 648 C C . PHE A 1 82 ? 1.707 -16.892 -2.886 1.00 95.19 82 PHE A C 1
ATOM 650 O O . PHE A 1 82 ? 1.476 -17.962 -3.459 1.00 95.19 82 PHE A O 1
ATOM 657 N N . ASP A 1 83 ? 2.505 -16.790 -1.833 1.00 95.56 83 ASP A N 1
ATOM 658 C CA . ASP A 1 83 ? 3.137 -17.955 -1.241 1.00 95.56 83 ASP A CA 1
ATOM 659 C C . ASP A 1 83 ? 2.341 -18.548 -0.067 1.00 95.56 83 ASP A C 1
ATOM 661 O O . ASP A 1 83 ? 2.605 -19.686 0.330 1.00 95.56 83 ASP A O 1
ATOM 665 N N . GLY A 1 84 ? 1.310 -17.841 0.406 1.00 96.44 84 GLY A N 1
ATOM 666 C CA . GLY A 1 84 ? 0.385 -18.316 1.423 1.00 96.44 84 GLY A CA 1
ATOM 667 C C . GLY A 1 84 ? 0.980 -18.301 2.827 1.00 96.44 84 GLY A C 1
ATOM 668 O O . GLY A 1 84 ? 0.499 -19.051 3.683 1.00 96.44 84 GLY A O 1
ATOM 669 N N . ASP A 1 85 ? 2.035 -17.515 3.069 1.00 96.00 85 ASP A N 1
ATOM 670 C CA . ASP A 1 85 ? 2.635 -17.372 4.398 1.00 96.00 85 ASP A CA 1
ATOM 671 C C . ASP A 1 85 ? 1.842 -16.425 5.316 1.00 96.00 85 ASP A C 1
ATOM 673 O O . ASP A 1 85 ? 2.106 -16.359 6.523 1.00 96.00 85 ASP A O 1
ATOM 677 N N . GLY A 1 86 ? 0.816 -15.764 4.770 1.00 92.50 86 GLY A N 1
ATOM 678 C CA . GLY A 1 86 ? -0.050 -14.855 5.502 1.00 92.50 86 GLY A CA 1
ATOM 679 C C . GLY A 1 86 ? 0.598 -13.506 5.797 1.00 92.50 86 GLY A C 1
ATOM 680 O O . GLY A 1 86 ? 0.066 -12.778 6.629 1.00 92.50 86 GLY A O 1
ATOM 681 N N . VAL A 1 87 ? 1.723 -13.172 5.158 1.00 91.94 87 VAL A N 1
ATOM 682 C CA . VAL A 1 87 ? 2.354 -11.851 5.186 1.00 91.94 87 VAL A CA 1
ATOM 683 C C . VAL A 1 87 ? 2.118 -11.171 3.845 1.00 91.94 87 VAL A C 1
ATOM 685 O O . VAL A 1 87 ? 2.412 -11.721 2.789 1.00 91.94 87 VAL A O 1
ATOM 688 N N . TRP A 1 88 ? 1.617 -9.934 3.864 1.00 90.38 88 TRP A N 1
ATOM 689 C CA . TRP A 1 88 ? 1.371 -9.229 2.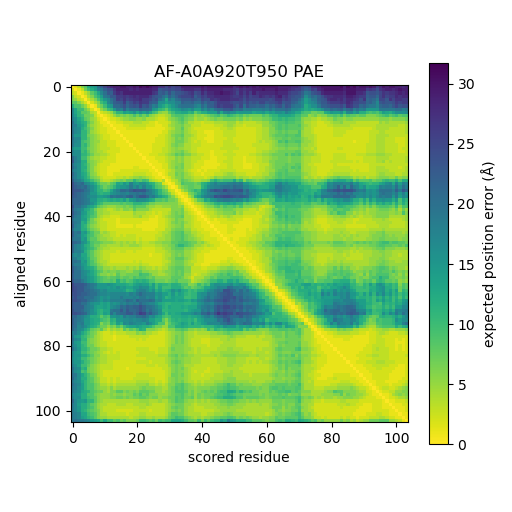609 1.00 90.38 88 TRP A CA 1
ATOM 690 C C . TRP A 1 88 ? 2.642 -8.939 1.810 1.00 90.38 88 TRP A C 1
ATOM 692 O O . TRP A 1 88 ? 3.604 -8.322 2.272 1.00 90.38 88 TRP A O 1
ATOM 702 N N . GLU A 1 89 ? 2.550 -9.279 0.537 1.00 89.88 89 GLU A N 1
ATOM 703 C CA . GLU A 1 89 ? 3.475 -8.965 -0.535 1.00 89.88 89 GLU A CA 1
ATOM 704 C C . GLU A 1 89 ? 2.852 -7.876 -1.418 1.00 89.88 89 GLU A C 1
ATOM 706 O O . GLU A 1 89 ? 1.688 -7.498 -1.248 1.00 89.88 89 GLU A O 1
ATOM 711 N N . VAL A 1 90 ? 3.600 -7.349 -2.393 1.00 85.81 90 VAL A N 1
ATOM 712 C CA . VAL A 1 90 ? 3.080 -6.299 -3.281 1.00 85.81 90 VAL A CA 1
ATOM 713 C C . VAL A 1 90 ? 3.372 -6.574 -4.747 1.00 85.81 90 VAL A C 1
ATOM 715 O O . VAL A 1 90 ? 4.524 -6.711 -5.156 1.00 85.81 90 VAL A O 1
ATOM 718 N N . LEU A 1 91 ? 2.320 -6.543 -5.566 1.00 85.75 91 LEU A N 1
ATOM 719 C CA . LEU A 1 91 ? 2.426 -6.401 -7.015 1.00 85.75 91 LEU A CA 1
ATOM 720 C C . LEU A 1 91 ? 2.323 -4.936 -7.421 1.00 85.75 91 LEU A C 1
ATOM 722 O O . LEU A 1 91 ? 1.457 -4.212 -6.941 1.00 85.75 91 LEU A O 1
ATOM 726 N N . ALA A 1 92 ? 3.156 -4.503 -8.362 1.00 80.19 92 ALA A N 1
ATOM 727 C CA . ALA A 1 92 ? 3.073 -3.170 -8.945 1.00 80.19 92 ALA A CA 1
ATOM 728 C C . ALA A 1 92 ? 3.182 -3.234 -10.469 1.00 80.19 92 ALA A C 1
ATOM 730 O O . ALA A 1 92 ? 4.185 -3.689 -11.019 1.00 80.19 92 ALA A O 1
ATOM 731 N N . GLY A 1 93 ? 2.150 -2.755 -11.161 1.00 75.50 93 GLY A N 1
ATOM 732 C CA . GLY A 1 93 ? 2.187 -2.581 -12.613 1.00 75.50 93 GLY A CA 1
ATOM 733 C C . GLY A 1 93 ? 2.908 -1.294 -13.011 1.00 75.50 93 GLY A C 1
ATOM 734 O O . GLY A 1 93 ? 2.757 -0.275 -12.339 1.00 75.50 93 GLY A O 1
ATOM 735 N N . PHE A 1 94 ? 3.637 -1.329 -14.125 1.00 73.94 94 PHE A N 1
ATOM 736 C CA . PHE A 1 94 ? 4.338 -0.182 -14.699 1.00 73.94 94 PHE A CA 1
ATOM 737 C C . PHE A 1 94 ? 3.921 0.048 -16.157 1.00 73.94 94 PHE A C 1
ATOM 739 O O . PHE A 1 94 ? 3.703 -0.891 -16.923 1.00 73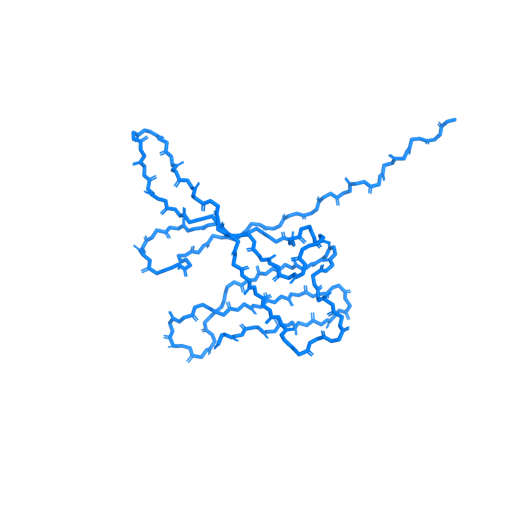.94 94 PHE A O 1
ATOM 746 N N . ASP A 1 95 ? 3.837 1.313 -16.569 1.00 71.44 95 ASP A N 1
ATOM 747 C CA . ASP A 1 95 ? 3.308 1.746 -17.873 1.00 71.44 95 ASP A CA 1
ATOM 748 C C . ASP A 1 95 ? 4.159 1.327 -19.086 1.00 71.44 95 ASP A C 1
ATOM 750 O O . ASP A 1 95 ? 3.737 1.501 -20.229 1.00 71.44 95 ASP A O 1
ATOM 754 N N . ARG A 1 96 ? 5.330 0.722 -18.855 1.00 72.12 96 ARG A N 1
ATOM 755 C CA . ARG A 1 96 ? 6.172 0.099 -19.890 1.00 72.12 96 ARG A CA 1
ATOM 756 C C . ARG A 1 96 ? 5.967 -1.411 -20.042 1.00 72.12 96 ARG A C 1
ATOM 758 O O . ARG A 1 96 ? 6.805 -2.070 -20.650 1.00 72.12 96 ARG A O 1
ATOM 765 N N . GLY A 1 97 ? 4.876 -1.953 -19.501 1.00 73.88 97 GLY A N 1
ATOM 766 C CA . GLY A 1 97 ? 4.514 -3.368 -19.6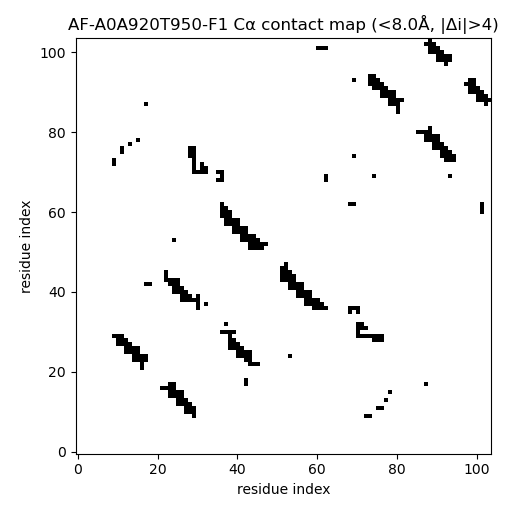43 1.00 73.88 97 GLY A CA 1
ATOM 767 C C . GLY A 1 97 ? 5.253 -4.306 -18.688 1.00 73.88 97 GLY A C 1
ATOM 768 O O . GLY A 1 97 ? 5.277 -5.510 -18.920 1.00 73.88 97 GLY A O 1
ATOM 769 N N . TYR A 1 98 ? 5.850 -3.765 -17.624 1.00 76.56 98 TYR A N 1
ATOM 770 C CA . TYR A 1 98 ? 6.460 -4.562 -16.561 1.00 76.56 98 TYR A CA 1
ATOM 771 C C . TYR A 1 98 ? 5.487 -4.728 -15.395 1.00 76.56 98 TYR A C 1
ATOM 773 O O . TYR A 1 98 ? 4.721 -3.816 -15.075 1.00 76.56 98 TYR A O 1
ATOM 781 N N . ILE A 1 99 ? 5.562 -5.884 -14.743 1.00 79.88 99 ILE A N 1
ATOM 782 C CA . ILE A 1 99 ? 4.944 -6.144 -13.445 1.00 79.88 99 ILE A CA 1
ATOM 783 C C . ILE A 1 99 ? 6.084 -6.437 -12.477 1.00 79.88 99 ILE A C 1
ATOM 785 O O . ILE A 1 99 ? 6.939 -7.279 -12.756 1.00 79.88 99 ILE A O 1
ATOM 789 N N . TYR A 1 100 ? 6.104 -5.720 -11.363 1.00 78.88 100 TYR A N 1
ATOM 790 C CA . TYR A 1 100 ? 7.040 -5.934 -10.273 1.00 78.88 100 TYR A CA 1
ATOM 791 C C . TYR A 1 100 ? 6.350 -6.693 -9.150 1.00 78.88 100 TYR A C 1
ATOM 793 O O . TYR A 1 100 ? 5.177 -6.458 -8.870 1.00 78.88 100 TYR A O 1
ATOM 801 N N . TYR A 1 101 ? 7.106 -7.571 -8.508 1.00 83.88 101 TYR A N 1
ATOM 802 C CA . TYR A 1 101 ? 6.708 -8.303 -7.318 1.00 83.88 101 TYR A CA 1
ATOM 803 C C . TYR A 1 101 ? 7.716 -7.987 -6.215 1.00 83.88 101 TYR A C 1
ATOM 805 O O . TYR A 1 101 ? 8.928 -8.067 -6.436 1.00 83.88 101 TYR A O 1
ATOM 813 N N . TRP A 1 102 ? 7.206 -7.561 -5.066 1.00 82.00 102 TRP A N 1
ATOM 814 C CA . TRP A 1 102 ? 7.965 -7.305 -3.854 1.00 82.00 102 TRP A CA 1
ATOM 815 C C . TRP A 1 102 ? 7.510 -8.268 -2.769 1.00 82.00 102 TRP A C 1
ATOM 817 O O . TRP A 1 102 ? 6.314 -8.379 -2.505 1.00 82.00 102 TRP A O 1
ATOM 827 N N . LYS A 1 103 ? 8.490 -8.882 -2.117 1.00 84.81 103 LYS A N 1
ATOM 828 C CA . LYS A 1 103 ? 8.337 -9.682 -0.914 1.00 84.81 103 LYS A CA 1
ATOM 829 C C . LYS A 1 103 ? 9.438 -9.271 0.067 1.00 84.81 103 LYS A C 1
ATOM 831 O O . LYS A 1 103 ? 10.544 -8.953 -0.381 1.00 84.81 103 LYS A O 1
ATOM 836 N N . GLN A 1 104 ? 9.113 -9.221 1.358 1.00 75.06 104 GLN A N 1
ATOM 837 C CA . GLN A 1 104 ? 10.064 -8.914 2.431 1.00 75.06 104 GLN A CA 1
ATOM 838 C C . GLN A 1 104 ? 10.953 -10.111 2.785 1.00 75.06 104 GLN A C 1
ATOM 840 O O . GLN A 1 104 ? 10.474 -11.261 2.684 1.00 75.06 104 GLN A O 1
#

Radius of gyration: 15.73 Å; Cα contacts (8 Å, |Δi|>4): 187; chains: 1; bounding box: 37×52×42 Å

Solvent-accessible surface area (backbone atoms only — not comparable to full-atom values): 6662 Å² total; per-residue (Å²): 139,81,84,85,87,82,80,84,85,71,76,47,78,43,78,45,49,77,85,70,80,84,43,70,18,40,37,44,19,38,40,88,61,87,62,87,42,43,39,42,35,28,47,49,72,48,69,63,84,93,40,81,41,67,46,83,39,81,43,76,59,70,67,88,87,49,100,53,80,79,58,43,102,58,28,49,67,41,81,41,61,90,86,69,84,81,59,79,26,37,38,31,43,40,88,86,80,48,76,47,80,42,76,134

Nearest PDB structures (foldseek):
  9etn-assembly1_A  TM=5.490E-01  e=3.205E-01  Mus musculus

Secondary structure (DSSP, 8-state):
-----------EEEEE-TTSSSS-EEEEES--SSSTTEEEEEEEEEEETTEEEEEEEEEE---TT-SS-S-STT-EEEEE-SS-SSS-EEEEEETTTEEEEE--

Sequence (104 aa):
MAGHWRHVGRTKIVVCDWDHDGRADVLCSPPIAKNGGHQFFFGNQGLQGDKLVMKPEAKRIILDNLNFPPFTHYNMCEPVDFDGDGVWEVLAGFDRGYIYYWKQ

Mean predicted aligned error: 8.24 Å

pLDDT: mean 76.26, std 17.77, range [36.12, 96.88]

Foldseek 3Di:
DDDDPDDDQDKDWDWDQQVPPPDIKIWIDDDPDPDQAWTWIWHFPQDDDPDTHTHIDTDRQDPVPDPDRQRDRAWDWDWDDPVVPPHTWIWIDHPVGDIDTTDD